Protein 1FJJ (pdb70)

Secondary structure (DSSP, 8-state):
--EE-SS--TTSPPPGGGB----------PPPEEE--PPTT--EEEEEEEETTSTTTT-EEEEEEEEEETT--EE-TTGGGTS---TT-EE-B-TTSSBS---B--STT-----EEEEEEESSS--S--TT-----HHHHHHHEEEEEEEE---

Nearest PDB structures (foldseek):
  1fjj-assembly1_A-2  TM=1.007E+00  e=8.727E-30  Escherichia coli
  1vi3-assembly1_A  TM=1.003E+00  e=2.793E-29  Escherichia coli
  1fux-assembly1_B  TM=9.721E-01  e=3.553E-19  Escherichia coli
  4beg-assembly1_A  TM=9.630E-01  e=1.858E-16  Mycobacterium tuberculosis H37Rv
  3n08-assembly1_B  TM=8.707E-01  e=8.639E-12  Chlamydia trachomatis D/UW-3/CX

Organism: Escherichia coli (strain K12) (NCBI:txid83333)

Sequence (154 aa):
AKLISNDLRDGDKLPHRHVFNGGYDGDNISPHLAWDDVPAGTKSFVVTCYDPDAPTGSGWWHWVVVNLPADTRVLPQGFGSGLVAPDGVLQTRTDFGKTGYDGAAPPKGETHRYIFTVHALDIERIDVDEGASGAVGFNVHFHSLASASITAFS

Solvent-accessible surface area: 7734 Å² total

Radius of gyration: 14.49 Å; Cα contacts (8 Å, |Δi|>4): 396; chains: 1; bounding box: 28×30×44 Å

InterPro domains:
  IPR005247 YbhB/YbcL/LppC-like [TIGR00481] (18-157)
  IPR005247 YbhB/YbcL/LppC-like [cd00865] (2-157)
  IPR008914 Phosphatidylethanolamine-binding protein [PF01161] (23-157)
  IPR036610 PEBP-like superfamily [G3DSA:3.90.280.10] (1-158)
  IPR036610 PEBP-like superfamily [SSF49777] (1-157)

B-factor: mean 22.65, std 9.47, range [12.77, 68.19]

Structure (mmCIF, N/CA/C/O backbone):
data_1FJJ
#
_entry.id   1FJJ
#
_cell.length_a   85.470
_cell.length_b   85.470
_cell.length_c   73.300
_cell.angle_alpha   90.00
_cell.angle_beta   90.00
_cell.angle_gamma   120.00
#
_symmetry.space_group_name_H-M   'P 32 2 1'
#
loop_
_entity.id
_entity.type
_entity.pdbx_description
1 polymer 'HYPOTHETICAL 17.1 KDA PROTEIN IN MODC-BIOA INTERGENIC REGION'
2 non-polymer '4-(2-HYDROXYETHYL)-1-PIPERAZINE ETHANESULFONIC ACID'
3 water water
#
loop_
_atom_site.group_PDB
_atom_site.id
_atom_site.type_symbol
_atom_site.label_atom_id
_atom_site.label_alt_id
_atom_site.label_comp_id
_atom_site.label_asym_id
_atom_site.label_entity_id
_atom_site.label_seq_id
_atom_site.pdbx_PDB_ins_code
_atom_site.Cartn_x
_atom_site.Cartn_y
_atom_site.Cartn_z
_atom_site.occupancy
_atom_site.B_iso_or_equiv
_atom_site.auth_seq_id
_atom_site.auth_comp_id
_atom_site.auth_asym_id
_atom_site.auth_atom_id
_atom_site.pdbx_PDB_model_num
ATOM 1 N N . ALA A 1 1 ? 25.028 18.117 32.733 1.00 29.57 0 ALA A N 1
ATOM 2 C CA . ALA A 1 1 ? 24.516 17.749 31.353 1.00 28.13 0 ALA A CA 1
ATOM 3 C C . ALA A 1 1 ? 25.599 18.261 30.387 1.00 26.58 0 ALA A C 1
ATOM 4 O O . ALA A 1 1 ? 25.547 19.414 29.978 1.00 25.56 0 ALA A O 1
ATOM 14 N N . LYS A 1 3 ? 27.973 19.503 27.598 1.00 21.19 2 LYS A N 1
ATOM 15 C CA . LYS A 1 3 ? 27.697 20.142 26.319 1.00 22.43 2 LYS A CA 1
ATOM 16 C C . LYS A 1 3 ? 28.961 20.267 25.471 1.00 20.30 2 LYS A C 1
ATOM 17 O O . LYS A 1 3 ? 30.033 20.466 26.033 1.00 20.54 2 LYS A O 1
ATOM 23 N N . LEU A 1 4 ? 28.750 20.131 24.170 1.00 19.64 3 LEU A N 1
ATOM 24 C CA . LEU A 1 4 ? 29.879 20.301 23.237 1.00 18.92 3 LEU A CA 1
ATOM 25 C C . LEU A 1 4 ? 29.520 21.444 22.300 1.00 19.89 3 LEU A C 1
ATOM 26 O O . LEU A 1 4 ? 28.434 21.432 21.688 1.00 20.82 3 LEU A O 1
ATOM 31 N N . ILE A 1 5 ? 30.408 22.420 22.200 1.00 18.53 4 ILE A N 1
ATOM 32 C CA . ILE A 1 5 ? 30.189 23.550 21.295 1.00 19.86 4 ILE A CA 1
ATOM 33 C C . ILE A 1 5 ? 31.412 23.672 20.386 1.00 18.12 4 ILE A C 1
ATOM 34 O O . ILE A 1 5 ? 32.419 23.008 20.606 1.00 18.59 4 ILE A O 1
ATOM 39 N N . SER A 1 6 ? 31.327 24.547 19.383 1.00 17.25 5 SER A N 1
ATOM 40 C CA . SER A 1 6 ? 32.457 24.736 18.495 1.00 17.06 5 SER A CA 1
ATOM 41 C C . SER A 1 6 ? 32.410 26.133 17.873 1.00 17.54 5 SER A C 1
ATOM 42 O O . SER A 1 6 ? 31.328 26.567 17.483 1.00 19.03 5 SER A O 1
ATOM 45 N N . ASN A 1 7 ? 33.589 26.725 17.717 1.00 16.04 6 ASN A N 1
ATOM 46 C CA . ASN A 1 7 ? 33.696 28.011 17.039 1.00 16.96 6 ASN A CA 1
ATOM 47 C C . ASN A 1 7 ? 33.574 27.792 15.529 1.00 17.77 6 ASN A C 1
ATOM 48 O O . ASN A 1 7 ? 33.478 28.769 14.774 1.00 18.72 6 ASN A O 1
ATOM 53 N N . ASP A 1 8 ? 33.791 26.558 15.087 1.00 17.18 7 ASP A N 1
ATOM 54 C CA . ASP A 1 8 ? 33.836 26.222 13.673 1.00 17.93 7 ASP A CA 1
ATOM 55 C C . ASP A 1 8 ? 32.593 25.520 13.150 1.00 19.60 7 ASP A C 1
ATOM 56 O O . ASP A 1 8 ? 32.256 25.724 11.980 1.00 21.55 7 ASP A O 1
ATOM 61 N N . LEU A 1 9 ? 32.032 24.605 13.928 1.00 19.76 8 LEU A N 1
ATOM 62 C CA . LEU A 1 9 ? 30.919 23.788 13.477 1.00 20.12 8 LEU A CA 1
ATOM 63 C C . LEU A 1 9 ? 29.603 24.226 14.116 1.00 21.49 8 LEU A C 1
ATOM 64 O O . LEU A 1 9 ? 29.599 24.761 15.209 1.00 19.78 8 LEU A O 1
ATOM 69 N N . ARG A 1 10 ? 28.518 23.882 13.437 1.00 22.96 9 ARG A N 1
ATOM 70 C CA . ARG A 1 10 ? 27.193 24.139 13.994 1.00 25.53 9 ARG A CA 1
ATOM 71 C C . ARG A 1 10 ? 26.400 22.845 13.797 1.00 23.65 9 ARG A C 1
ATOM 72 O O . ARG A 1 10 ? 26.446 22.305 12.694 1.00 22.82 9 ARG A O 1
ATOM 80 N N . ASP A 1 11 ? 25.874 22.301 14.876 1.00 23.27 10 ASP A N 1
ATOM 81 C CA . ASP A 1 11 ? 25.204 21.007 14.785 1.00 23.52 10 ASP A CA 1
ATOM 82 C C . ASP A 1 11 ? 24.122 21.006 13.720 1.00 23.70 10 ASP A C 1
ATOM 83 O O . ASP A 1 11 ? 23.251 21.890 13.700 1.00 22.93 10 ASP A O 1
ATOM 88 N N . GLY A 1 12 ? 24.194 20.048 12.798 1.00 22.57 11 GLY A N 1
ATOM 89 C CA . GLY A 1 12 ? 23.216 19.924 11.728 1.00 23.19 11 GLY A CA 1
ATOM 90 C C . GLY A 1 12 ? 23.549 20.709 10.473 1.00 22.88 11 GLY A C 1
ATOM 91 O O . GLY A 1 12 ? 22.900 20.512 9.441 1.00 23.78 11 GLY A O 1
ATOM 92 N N . ASP A 1 13 ? 24.504 21.625 10.508 1.00 23.24 12 ASP A N 1
ATOM 93 C CA . ASP A 1 13 ? 24.900 22.377 9.331 1.00 23.53 12 ASP A CA 1
ATOM 94 C C . ASP A 1 13 ? 25.976 21.652 8.525 1.00 22.14 12 ASP A C 1
ATOM 95 O O . ASP A 1 13 ? 26.535 20.634 8.935 1.00 20.71 12 ASP A O 1
ATOM 100 N N . LYS A 1 14 ? 26.270 22.232 7.359 1.00 21.02 13 LYS A N 1
ATOM 101 C CA . LYS A 1 14 ? 27.303 21.643 6.508 1.00 20.85 13 LYS A CA 1
ATOM 102 C C . LYS A 1 14 ? 28.667 21.805 7.181 1.00 20.71 13 LYS A C 1
ATOM 103 O O . LYS A 1 14 ? 28.941 22.786 7.873 1.00 20.49 13 LYS A O 1
ATOM 109 N N . LEU A 1 15 ? 29.514 20.803 6.944 1.00 19.93 14 LEU A N 1
ATOM 110 C CA . LEU A 1 15 ? 30.901 20.879 7.441 1.00 18.64 14 LEU A CA 1
ATOM 111 C C . LEU A 1 15 ? 31.621 21.937 6.604 1.00 17.35 14 LEU A C 1
ATOM 112 O O . LEU A 1 15 ? 31.705 21.829 5.374 1.00 18.12 14 LEU A O 1
ATOM 117 N N . PRO A 1 16 ? 32.182 22.968 7.222 1.00 17.27 15 PRO A N 1
ATOM 118 C CA . PRO A 1 16 ? 32.944 23.967 6.490 1.00 17.18 15 PRO A CA 1
ATOM 119 C C . PRO A 1 16 ? 34.118 23.337 5.757 1.00 17.89 15 PRO A C 1
ATOM 120 O O . PRO A 1 16 ? 34.762 22.389 6.202 1.00 16.34 15 PRO A O 1
ATOM 124 N N . HIS A 1 17 ? 34.466 23.966 4.633 1.00 17.58 16 HIS A N 1
ATOM 125 C CA . HIS A 1 17 ? 35.557 23.539 3.762 1.00 17.43 16 HIS A CA 1
ATOM 126 C C . HIS A 1 17 ? 36.890 23.474 4.470 1.00 16.31 16 HIS A C 1
ATOM 127 O O . HIS A 1 17 ? 37.762 22.658 4.149 1.00 15.26 16 HIS A O 1
ATOM 134 N N . ARG A 1 18 ? 37.076 24.280 5.515 1.00 16.01 17 ARG A N 1
ATOM 135 C CA . ARG A 1 18 ? 38.310 24.253 6.303 1.00 16.75 17 ARG A CA 1
ATOM 136 C C . ARG A 1 18 ? 38.584 22.860 6.871 1.00 15.76 17 ARG A C 1
ATOM 137 O O . ARG A 1 18 ? 39.735 22.526 7.131 1.00 15.74 17 ARG A O 1
ATOM 145 N N . HIS A 1 19 ? 37.541 22.069 7.117 1.00 15.33 18 HIS A N 1
ATOM 146 C CA . HIS A 1 19 ? 37.674 20.756 7.758 1.00 14.73 18 HIS A CA 1
ATOM 147 C C . HIS A 1 19 ? 37.490 19.593 6.801 1.00 14.65 18 HIS A C 1
ATOM 148 O O . HIS A 1 19 ? 37.522 18.421 7.201 1.00 15.30 18 HIS A O 1
ATOM 155 N N . VAL A 1 20 ? 37.260 19.881 5.513 1.00 13.70 19 VAL A N 1
ATOM 156 C CA . VAL A 1 20 ? 37.158 18.843 4.486 1.00 14.19 19 VAL A CA 1
ATOM 157 C C . VAL A 1 20 ? 38.540 18.329 4.103 1.00 13.91 19 VAL A C 1
ATOM 158 O O . VAL A 1 20 ? 39.546 19.045 4.248 1.00 15.00 19 VAL A O 1
ATOM 162 N N . PHE A 1 21 ? 38.639 17.078 3.661 1.00 13.99 20 PHE A N 1
ATOM 163 C CA . PHE A 1 21 ? 39.917 16.485 3.266 1.00 14.32 20 PHE A CA 1
ATOM 164 C C . PHE A 1 21 ? 40.552 17.261 2.111 1.00 14.66 20 PHE A C 1
ATOM 165 O O . PHE A 1 21 ? 39.840 17.897 1.331 1.00 14.58 20 PHE A O 1
ATOM 173 N N . ASN A 1 22 ? 41.883 17.215 2.056 1.00 14.99 21 ASN A N 1
ATOM 174 C CA . ASN A 1 22 ? 42.626 17.958 1.036 1.00 14.95 21 ASN A CA 1
ATOM 175 C C . ASN A 1 22 ? 42.949 17.113 -0.188 1.00 16.01 21 ASN A C 1
ATOM 176 O O . ASN A 1 22 ? 43.613 17.662 -1.073 1.00 16.71 21 ASN A O 1
ATOM 181 N N . GLY A 1 23 ? 42.533 15.852 -0.269 1.00 16.90 22 GLY A N 1
ATOM 182 C CA . GLY A 1 23 ? 42.840 15.050 -1.465 1.00 16.73 22 GLY A CA 1
ATOM 183 C C . GLY A 1 23 ? 41.634 14.179 -1.821 1.00 17.27 22 GLY A C 1
ATOM 184 O O . GLY A 1 23 ? 40.496 14.486 -1.496 1.00 16.52 22 GLY A O 1
ATOM 196 N N . GLY A 1 25 ? 40.129 13.812 -4.492 1.00 18.15 24 GLY A N 1
ATOM 197 C CA . GLY A 1 25 ? 39.216 14.576 -5.309 1.00 18.65 24 GLY A CA 1
ATOM 198 C C . GLY A 1 25 ? 38.682 15.853 -4.693 1.00 18.50 24 GLY A C 1
ATOM 199 O O . GLY A 1 25 ? 37.964 16.616 -5.351 1.00 19.14 24 GLY A O 1
ATOM 200 N N . TYR A 1 26 ? 39.001 16.081 -3.411 1.00 16.29 25 TYR A N 1
ATOM 201 C CA . TYR A 1 26 ? 38.573 17.265 -2.697 1.00 16.14 25 TYR A CA 1
ATOM 202 C C . TYR A 1 26 ? 39.772 18.204 -2.457 1.00 16.10 25 TYR A C 1
ATOM 203 O O . TYR A 1 26 ? 40.911 17.798 -2.708 1.00 17.35 25 TYR A O 1
ATOM 212 N N . ASP A 1 27 ? 39.469 19.435 -2.065 1.00 15.34 26 ASP A N 1
ATOM 213 C CA . ASP A 1 27 ? 40.555 20.395 -1.835 1.00 16.24 26 ASP A CA 1
ATOM 214 C C . ASP A 1 27 ? 40.323 21.229 -0.589 1.00 16.14 26 ASP A C 1
ATOM 215 O O . ASP A 1 27 ? 40.646 22.424 -0.544 1.00 15.63 26 ASP A O 1
ATOM 220 N N . GLY A 1 28 ? 39.701 20.625 0.424 1.00 14.34 27 GLY A N 1
ATOM 221 C CA . GLY A 1 28 ? 39.519 21.239 1.730 1.00 14.74 27 GLY A CA 1
ATOM 222 C C . GLY A 1 28 ? 40.874 21.465 2.400 1.00 15.19 27 GLY A C 1
ATOM 223 O O . GLY A 1 28 ? 41.918 20.926 2.023 1.00 15.05 27 GLY A O 1
ATOM 224 N N . ASP A 1 29 ? 40.866 22.247 3.495 1.00 14.60 28 ASP A N 1
ATOM 225 C CA . ASP A 1 29 ? 42.097 22.552 4.201 1.00 15.52 28 ASP A CA 1
ATOM 226 C C . ASP A 1 29 ? 42.559 21.412 5.121 1.00 14.88 28 ASP A C 1
ATOM 227 O O . ASP A 1 29 ? 43.710 21.426 5.560 1.00 14.78 28 ASP A O 1
ATOM 232 N N . ASN A 1 30 ? 41.691 20.453 5.413 1.00 13.05 29 ASN A N 1
ATOM 233 C CA . ASN A 1 30 ? 42.056 19.278 6.215 1.00 14.25 29 ASN A CA 1
ATOM 234 C C . ASN A 1 30 ? 42.506 19.635 7.623 1.00 14.23 29 ASN A C 1
ATOM 235 O O . ASN A 1 30 ? 43.363 18.938 8.174 1.00 15.24 29 ASN A O 1
ATOM 240 N N . ILE A 1 31 ? 41.865 20.638 8.206 1.00 14.64 30 ILE A N 1
ATOM 241 C CA . ILE A 1 31 ? 4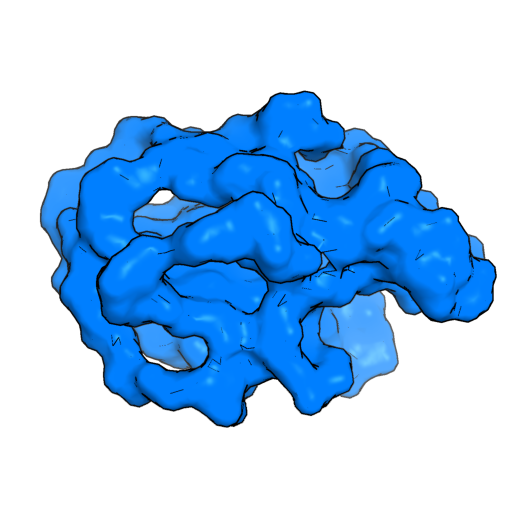2.228 21.075 9.567 1.00 14.67 30 ILE A CA 1
ATOM 242 C C . ILE A 1 31 ? 41.173 20.647 10.570 1.00 13.65 30 ILE A C 1
ATOM 243 O O . ILE A 1 31 ? 39.963 20.818 10.343 1.00 14.37 30 ILE A O 1
ATOM 248 N N . SER A 1 32 ? 41.594 20.042 11.703 1.00 14.48 31 SER A N 1
ATOM 249 C CA . SER A 1 32 ? 40.578 19.620 12.684 1.00 13.28 31 SER A CA 1
ATOM 250 C C . SER A 1 32 ? 39.850 20.833 13.237 1.00 14.12 31 SER A C 1
ATOM 251 O O . SER A 1 32 ? 40.477 21.875 13.501 1.00 14.45 31 SER A O 1
ATOM 254 N N . PRO A 1 33 ? 38.553 20.731 13.484 1.00 14.23 32 PRO A N 1
ATOM 255 C CA . PRO A 1 33 ? 37.801 21.869 14.008 1.00 14.34 32 PRO A CA 1
ATOM 256 C C . PRO A 1 33 ? 38.027 22.086 15.503 1.00 14.89 32 PRO A C 1
ATOM 257 O O . PRO A 1 33 ? 38.248 21.148 16.286 1.00 15.09 32 PRO A O 1
ATOM 261 N N . HIS A 1 34 ? 37.909 23.347 15.895 1.00 14.93 33 HIS A N 1
ATOM 262 C CA . HIS A 1 34 ? 37.841 23.680 17.331 1.00 14.68 33 HIS A CA 1
ATOM 263 C C . HIS A 1 34 ? 36.666 22.945 17.960 1.00 15.08 33 HIS A C 1
ATOM 264 O O . HIS A 1 34 ? 35.582 22.782 17.395 1.00 14.54 33 HIS A O 1
ATOM 271 N N . LEU A 1 35 ? 36.864 22.458 19.186 1.00 14.50 34 LEU A N 1
ATOM 272 C CA . LEU A 1 35 ? 35.834 21.787 19.980 1.00 14.18 34 LEU A CA 1
ATOM 273 C C . LEU A 1 35 ? 35.967 22.240 21.437 1.00 14.50 34 LEU A C 1
ATOM 274 O O . LEU A 1 35 ? 37.105 22.388 21.908 1.00 16.54 34 LEU A O 1
ATOM 279 N N . ALA A 1 36 ? 34.849 22.480 22.127 1.00 14.84 35 ALA A N 1
ATOM 280 C CA . ALA A 1 36 ? 34.953 22.936 23.519 1.00 15.74 35 ALA A CA 1
ATOM 281 C C . ALA A 1 36 ? 33.794 22.341 24.320 1.00 16.30 35 ALA A C 1
ATOM 282 O O . ALA A 1 36 ? 32.695 22.173 23.787 1.00 16.75 35 ALA A O 1
ATOM 284 N N . TRP A 1 37 ? 34.066 21.962 25.571 1.00 15.82 36 TRP A N 1
ATOM 285 C CA . TRP A 1 37 ? 32.971 21.343 26.335 1.00 16.31 36 TRP A CA 1
ATOM 286 C C . TRP A 1 37 ? 32.887 21.880 27.757 1.00 16.71 36 TRP A C 1
ATOM 287 O O . TRP A 1 37 ? 33.777 22.577 28.248 1.00 17.83 36 TRP A O 1
ATOM 298 N N . ASP A 1 38 ? 31.753 21.559 28.376 1.00 17.67 37 ASP A N 1
ATOM 299 C CA . ASP A 1 38 ? 31.448 22.128 29.697 1.00 19.11 37 ASP A CA 1
ATOM 300 C C . ASP A 1 38 ? 30.506 21.224 30.482 1.00 19.70 37 ASP A C 1
ATOM 301 O O . ASP A 1 38 ? 29.837 20.389 29.876 1.00 19.67 37 ASP A O 1
ATOM 306 N N . ASP A 1 39 ? 30.482 21.424 31.790 1.00 20.35 38 ASP A N 1
ATOM 307 C CA . ASP A 1 39 ? 29.559 20.716 32.669 1.00 21.64 38 ASP A CA 1
ATOM 308 C C . ASP A 1 39 ? 29.792 19.212 32.619 1.00 21.37 38 ASP A C 1
ATOM 309 O O . ASP A 1 39 ? 28.895 18.441 32.284 1.00 21.39 38 ASP A O 1
ATOM 314 N N . VAL A 1 40 ? 31.009 18.824 32.971 1.00 22.11 39 VAL A N 1
ATOM 315 C CA . VAL A 1 40 ? 31.383 17.408 32.902 1.00 22.73 39 VAL A CA 1
ATOM 316 C C . VAL A 1 40 ? 30.944 16.682 34.162 1.00 23.06 39 VAL A C 1
ATOM 317 O O . VAL A 1 40 ? 30.811 17.288 35.221 1.00 22.39 39 VAL A O 1
ATOM 321 N N . PRO A 1 41 ? 30.738 15.378 34.057 1.00 23.09 40 PRO A N 1
ATOM 322 C CA . PRO A 1 41 ? 30.301 14.592 35.194 1.00 24.10 40 PRO A CA 1
ATOM 323 C C . PRO A 1 41 ? 31.333 14.514 36.293 1.00 24.77 40 PRO A C 1
ATOM 324 O O . PRO A 1 41 ? 32.549 14.536 36.109 1.00 23.77 40 PRO A O 1
ATOM 328 N N . ALA A 1 42 ? 30.792 14.426 37.529 1.00 25.36 41 ALA A N 1
ATOM 329 C CA . ALA A 1 42 ? 31.684 14.246 38.669 1.00 27.26 41 ALA A CA 1
ATOM 330 C C . ALA A 1 42 ? 32.282 12.847 38.458 1.00 26.37 41 ALA A C 1
ATOM 331 O O . ALA A 1 42 ? 31.606 11.949 37.940 1.00 28.43 41 ALA A O 1
ATOM 333 N N . GLY A 1 43 ? 33.549 12.700 38.785 1.00 26.01 42 GLY A N 1
ATOM 334 C CA . GLY A 1 43 ? 34.192 11.395 38.615 1.00 24.58 42 GLY A CA 1
ATOM 335 C C . GLY A 1 43 ? 34.955 11.333 37.290 1.00 22.42 42 GLY A C 1
ATOM 336 O O . GLY A 1 43 ? 35.662 10.351 37.086 1.00 21.25 42 GLY A O 1
ATOM 337 N N . THR A 1 44 ? 34.817 12.377 36.469 1.00 21.62 43 THR A N 1
ATOM 338 C CA . THR A 1 44 ? 35.569 12.368 35.206 1.00 20.54 43 THR A CA 1
ATOM 339 C C . THR A 1 44 ? 37.053 12.348 35.473 1.00 20.42 43 THR A C 1
ATOM 340 O O . THR A 1 44 ? 37.601 13.179 36.207 1.00 22.54 43 THR A O 1
ATOM 344 N N . LYS A 1 45 ? 37.783 11.423 34.840 1.00 20.10 44 LYS A N 1
ATOM 345 C CA . LYS A 1 45 ? 39.220 11.305 34.989 1.00 20.93 44 LYS A CA 1
ATOM 346 C C . LYS A 1 45 ? 39.992 11.489 33.686 1.00 19.05 44 LYS A C 1
ATOM 347 O O . LYS A 1 45 ? 41.201 11.719 33.725 1.00 18.54 44 LYS A O 1
ATOM 353 N N . SER A 1 46 ? 39.295 11.428 32.549 1.00 18.27 45 SER A N 1
ATOM 354 C CA . SER A 1 46 ? 39.969 11.698 31.261 1.00 17.36 45 SER A CA 1
ATOM 355 C C . SER A 1 46 ? 38.880 11.843 30.190 1.00 16.80 45 SER A C 1
ATOM 356 O O . SER A 1 46 ? 37.712 11.588 30.480 1.00 17.84 45 SER A O 1
ATOM 359 N N . PHE A 1 47 ? 39.280 12.289 28.987 1.00 16.20 46 PHE A N 1
ATOM 360 C CA . PHE A 1 47 ? 38.326 12.397 27.898 1.00 15.74 46 PHE A CA 1
ATOM 361 C C . PHE A 1 47 ? 38.889 11.711 26.638 1.00 14.40 46 PHE A C 1
ATOM 362 O O . PHE A 1 47 ? 40.101 11.641 26.476 1.00 15.76 46 PHE A O 1
ATOM 370 N N . VAL A 1 48 ? 37.957 11.271 25.810 1.00 14.57 47 VAL A N 1
ATOM 371 C CA . VAL A 1 48 ? 38.238 10.741 24.467 1.00 14.54 47 VAL A CA 1
ATOM 372 C C . VAL A 1 48 ? 37.429 11.595 23.487 1.00 14.55 47 VAL A C 1
ATOM 373 O O . VAL A 1 48 ? 36.270 11.895 23.750 1.00 15.70 47 VAL A O 1
ATOM 377 N N . VAL A 1 49 ? 38.038 12.009 22.392 1.00 13.91 48 VAL A N 1
ATOM 378 C CA . VAL A 1 49 ? 37.354 12.782 21.358 1.00 13.84 48 VAL A CA 1
ATOM 379 C C . VAL A 1 49 ? 37.480 12.013 20.048 1.00 14.83 48 VAL A C 1
ATOM 380 O O . VAL A 1 49 ? 38.570 11.540 19.701 1.00 15.03 48 VAL A O 1
ATOM 384 N N . THR A 1 50 ? 36.376 11.926 19.301 1.00 13.90 49 THR A N 1
ATOM 385 C CA . THR A 1 50 ? 36.442 11.237 18.009 1.00 14.13 49 THR A CA 1
ATOM 386 C C . THR A 1 50 ? 35.612 11.951 16.935 1.00 14.21 49 THR A C 1
ATOM 387 O O . THR A 1 50 ? 34.720 12.744 17.229 1.00 15.20 49 THR A O 1
ATOM 391 N N . CYS A 1 51 ? 35.924 11.591 15.691 1.00 13.46 50 CYS A N 1
ATOM 392 C CA . CYS A 1 51 ? 35.170 12.036 14.521 1.00 13.69 50 CYS A CA 1
ATOM 393 C C . CYS A 1 51 ? 34.825 10.730 13.781 1.00 14.74 50 CYS A C 1
ATOM 394 O O . CYS A 1 51 ? 35.759 10.005 13.420 1.00 15.06 50 CYS A O 1
ATOM 397 N N . TYR A 1 52 ? 33.542 10.440 13.608 1.00 15.01 51 TYR A N 1
ATOM 398 C CA . TYR A 1 52 ? 33.114 9.205 12.947 1.00 14.48 51 TYR A CA 1
ATOM 399 C C . TYR A 1 52 ? 32.032 9.482 11.911 1.00 15.26 51 TYR A C 1
ATOM 400 O O . TYR A 1 52 ? 31.123 10.286 12.137 1.00 15.65 51 TYR A O 1
ATOM 409 N N . ASP A 1 53 ? 32.103 8.797 10.790 1.00 15.07 52 ASP A N 1
ATOM 410 C CA . ASP A 1 53 ? 31.107 8.876 9.720 1.00 15.96 52 ASP A CA 1
ATOM 411 C C . ASP A 1 53 ? 30.378 7.536 9.714 1.00 15.55 52 ASP A C 1
ATOM 412 O O . ASP A 1 53 ? 30.898 6.556 9.169 1.00 15.39 52 ASP A O 1
ATOM 417 N N . PRO A 1 54 ? 29.174 7.475 10.259 1.00 17.47 53 PRO A N 1
ATOM 418 C CA . PRO A 1 54 ? 28.398 6.237 10.281 1.00 17.75 53 PRO A CA 1
ATOM 419 C C . PRO A 1 54 ? 27.869 5.854 8.918 1.00 18.92 53 PRO A C 1
ATOM 420 O O . PRO A 1 54 ? 27.390 4.722 8.724 1.00 20.53 53 PRO A O 1
ATOM 424 N N . ASP A 1 55 ? 27.901 6.762 7.951 1.00 17.71 54 ASP A N 1
ATOM 425 C CA . ASP A 1 55 ? 27.343 6.534 6.628 1.00 18.25 54 ASP A CA 1
ATOM 426 C C . ASP A 1 55 ? 28.332 6.055 5.585 1.00 18.98 54 ASP A C 1
ATOM 427 O O . ASP A 1 55 ? 27.931 5.776 4.440 1.00 19.85 54 ASP A O 1
ATOM 432 N N . ALA A 1 56 ? 29.618 5.962 5.878 1.00 17.93 55 ALA A N 1
ATOM 433 C CA . ALA A 1 56 ? 30.606 5.483 4.907 1.00 17.99 55 ALA A CA 1
ATOM 434 C C . ALA A 1 56 ? 30.266 4.032 4.587 1.00 18.52 55 ALA A C 1
ATOM 435 O O . ALA A 1 56 ? 30.104 3.213 5.483 1.00 18.61 55 ALA A O 1
ATOM 437 N N . PRO A 1 57 ? 30.199 3.684 3.304 1.00 20.73 56 PRO A N 1
ATOM 438 C CA . PRO A 1 57 ? 29.758 2.361 2.869 1.00 22.10 56 PRO A CA 1
ATOM 439 C C . PRO A 1 57 ? 30.903 1.367 2.918 1.00 21.66 56 PRO A C 1
ATOM 440 O O . PRO A 1 57 ? 31.459 0.955 1.905 1.00 24.67 56 PRO A O 1
ATOM 444 N N . THR A 1 58 ? 31.314 1.001 4.130 1.00 19.24 57 THR A N 1
ATOM 445 C CA . THR A 1 58 ? 32.425 0.098 4.339 1.00 17.84 57 THR A CA 1
ATOM 446 C C . THR A 1 58 ? 32.029 -1.139 5.135 1.00 18.25 57 THR A C 1
ATOM 447 O O . THR A 1 58 ? 32.849 -2.041 5.222 1.00 19.60 57 THR A O 1
ATOM 451 N N . GLY A 1 59 ? 30.860 -1.099 5.752 1.00 19.08 58 GLY A N 1
ATOM 452 C CA . GLY A 1 59 ? 30.456 -2.202 6.622 1.00 20.33 58 GLY A CA 1
ATOM 453 C C . GLY A 1 59 ? 30.678 -1.808 8.084 1.00 20.27 58 GLY A C 1
ATOM 454 O O . GLY A 1 59 ? 30.126 -2.462 8.986 1.00 20.06 58 GLY A O 1
ATOM 455 N N . SER A 1 60 ? 31.493 -0.784 8.347 1.00 18.87 59 SER A N 1
ATOM 456 C CA . SER A 1 60 ? 31.732 -0.369 9.730 1.00 17.91 59 SER A CA 1
ATOM 457 C C . SER A 1 60 ? 31.854 1.150 9.846 1.00 17.72 59 SER A C 1
ATOM 458 O O . SER A 1 60 ? 32.447 1.636 10.813 1.00 18.01 59 SER A O 1
ATOM 461 N N . GLY A 1 61 ? 31.332 1.913 8.892 1.00 16.96 60 GLY A N 1
ATOM 462 C CA . GLY A 1 61 ? 31.510 3.375 8.951 1.00 16.44 60 GLY A CA 1
ATOM 463 C C . GLY A 1 61 ? 32.995 3.738 8.758 1.00 14.97 60 GLY A C 1
ATOM 464 O O . GLY A 1 61 ? 33.781 3.005 8.143 1.00 15.10 60 GLY A O 1
ATOM 465 N N . TRP A 1 62 ? 33.389 4.912 9.278 1.00 1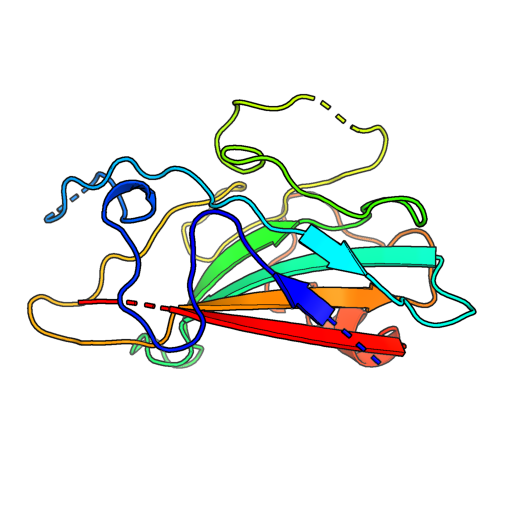5.26 61 TRP A N 1
ATOM 466 C CA . TRP A 1 62 ? 34.767 5.349 9.135 1.00 14.25 61 TRP A CA 1
ATOM 467 C C . TRP A 1 62 ? 35.193 6.255 10.293 1.00 14.73 61 TRP A C 1
ATOM 468 O O . TRP A 1 62 ? 34.544 7.292 10.530 1.00 14.18 61 TRP A O 1
ATOM 479 N N . TRP A 1 63 ? 36.287 5.871 10.952 1.00 14.58 62 TRP A N 1
ATOM 480 C CA . TRP A 1 63 ? 36.850 6.707 12.012 1.00 14.06 62 TRP A CA 1
ATOM 481 C C . TRP A 1 63 ? 37.833 7.706 11.388 1.00 14.45 62 TRP A C 1
ATOM 482 O O . TRP A 1 63 ? 38.825 7.301 10.769 1.00 15.17 62 TRP A O 1
ATOM 493 N N . HIS A 1 64 ? 37.557 9.003 11.439 1.00 13.57 63 HIS A N 1
ATOM 494 C CA . HIS A 1 64 ? 38.384 10.047 10.877 1.00 13.53 63 HIS A CA 1
ATOM 495 C C . HIS A 1 64 ? 39.467 10.549 11.832 1.00 14.19 63 HIS A C 1
ATOM 496 O O . HIS A 1 64 ? 40.419 11.216 11.421 1.00 14.23 63 HIS A O 1
ATOM 503 N N . TRP A 1 65 ? 39.206 10.412 13.136 1.00 12.77 64 TRP A N 1
ATOM 504 C CA . TRP A 1 65 ? 40.089 11.058 14.125 1.00 13.32 64 TRP A CA 1
ATOM 505 C C . TRP A 1 65 ? 39.788 10.470 15.492 1.00 12.81 64 TRP A C 1
ATOM 506 O O . TRP A 1 65 ? 38.612 10.341 15.839 1.00 13.69 64 TRP A O 1
ATOM 517 N N . VAL A 1 66 ? 40.843 10.128 16.249 1.00 12.99 65 VAL A N 1
ATOM 518 C CA . VAL A 1 66 ? 40.626 9.580 17.595 1.00 14.56 65 VAL A CA 1
ATOM 519 C C . VAL A 1 66 ? 41.703 10.158 18.524 1.00 14.32 65 VAL A C 1
ATOM 520 O O . VAL A 1 66 ? 42.906 10.073 18.251 1.00 14.28 65 VAL A O 1
ATOM 524 N N . VAL A 1 67 ? 41.269 10.793 19.607 1.00 13.90 66 VAL A N 1
ATOM 525 C CA . VAL A 1 67 ? 42.193 11.404 20.585 1.00 14.17 66 VAL A CA 1
ATOM 526 C C . VAL A 1 67 ? 41.867 10.815 21.954 1.00 13.84 66 VAL A C 1
ATOM 527 O O . VAL A 1 67 ? 40.704 10.784 22.349 1.00 14.81 66 VAL A O 1
ATOM 531 N N . VAL A 1 68 ? 42.856 10.252 22.655 1.00 14.32 67 VAL A N 1
ATOM 532 C CA . VAL A 1 68 ? 42.586 9.600 23.930 1.00 15.03 67 VAL A CA 1
ATOM 533 C C . VAL A 1 68 ? 43.477 10.149 25.044 1.00 15.72 67 VAL A C 1
ATOM 534 O O . VAL A 1 68 ? 44.530 10.720 24.812 1.00 15.86 67 VAL A O 1
ATOM 538 N N . ASN A 1 69 ? 43.025 9.865 26.275 1.00 15.96 68 ASN A N 1
ATOM 539 C CA . ASN A 1 69 ? 43.806 10.224 27.462 1.00 16.94 68 ASN A CA 1
ATOM 540 C C . ASN A 1 69 ? 44.005 11.710 27.638 1.00 18.01 68 ASN A C 1
ATOM 541 O O . ASN A 1 69 ? 45.007 12.193 28.178 1.00 18.81 68 ASN A O 1
ATOM 546 N N . LEU A 1 70 ? 43.009 12.504 27.197 1.00 17.22 69 LEU A N 1
ATOM 547 C CA . LEU A 1 70 ? 43.028 13.940 27.488 1.00 16.24 69 LEU A CA 1
ATOM 548 C C . LEU A 1 70 ? 42.803 14.052 28.999 1.00 15.94 69 LEU A C 1
ATOM 549 O O . LEU A 1 70 ? 41.910 13.401 29.535 1.00 16.16 69 LEU A O 1
ATOM 554 N N . PRO A 1 71 ? 43.605 14.849 29.676 1.00 16.90 70 PRO A N 1
ATOM 555 C CA . PRO A 1 71 ? 43.472 14.930 31.142 1.00 17.71 70 PRO A CA 1
ATOM 556 C C . PRO A 1 71 ? 42.131 15.469 31.566 1.00 18.26 70 PRO A C 1
ATOM 557 O O . PRO A 1 71 ? 41.403 16.176 30.859 1.00 17.78 70 PRO A O 1
ATOM 561 N N . ALA A 1 72 ? 41.768 15.196 32.829 1.00 17.62 71 ALA A N 1
ATOM 562 C CA . ALA A 1 72 ? 40.516 15.590 33.424 1.00 18.16 71 ALA A CA 1
ATOM 563 C C . ALA A 1 72 ? 40.186 17.078 33.390 1.00 17.08 71 ALA A C 1
ATOM 564 O O . ALA A 1 72 ? 38.995 17.395 33.411 1.00 18.33 71 ALA A O 1
ATOM 566 N N . ASP A 1 73 ? 41.182 17.932 33.337 1.00 17.71 72 ASP A N 1
ATOM 567 C CA . ASP A 1 73 ? 40.949 19.368 33.277 1.00 19.17 72 ASP A CA 1
ATOM 568 C C . ASP A 1 73 ? 40.775 19.864 31.842 1.00 18.61 72 ASP A C 1
ATOM 569 O O . ASP A 1 73 ? 40.827 21.081 31.666 1.00 19.31 72 ASP A O 1
ATOM 574 N N . THR A 1 74 ? 40.734 18.964 30.848 1.00 15.98 73 THR A N 1
ATOM 575 C CA . THR A 1 74 ? 40.626 19.476 29.467 1.00 16.22 73 THR A CA 1
ATOM 576 C C . THR A 1 74 ? 39.234 19.988 29.177 1.00 15.75 73 THR A C 1
ATOM 577 O O . THR A 1 74 ? 38.282 19.279 29.502 1.00 15.97 73 THR A O 1
ATOM 581 N N . ARG A 1 75 ? 39.092 21.157 28.535 1.00 15.94 74 ARG A N 1
ATOM 582 C CA . ARG A 1 75 ? 37.765 21.662 28.199 1.00 16.11 74 ARG A CA 1
ATOM 583 C C . ARG A 1 75 ? 37.761 22.176 26.752 1.00 15.08 74 ARG A C 1
ATOM 584 O O . ARG A 1 75 ? 36.781 22.757 26.287 1.00 15.72 74 ARG A O 1
ATOM 592 N N . VAL A 1 76 ? 38.892 21.970 26.060 1.00 15.40 75 VAL A N 1
ATOM 593 C CA . VAL A 1 76 ? 38.964 22.466 24.684 1.00 15.24 75 VAL A CA 1
ATOM 594 C C . VAL A 1 76 ? 40.040 21.772 23.864 1.00 15.42 75 VAL A C 1
ATOM 595 O O . VAL A 1 76 ? 41.051 21.305 24.397 1.00 15.62 75 VAL A O 1
ATOM 599 N N . LEU A 1 77 ? 39.807 21.725 22.557 1.00 15.50 76 LEU A N 1
ATOM 600 C CA . LEU A 1 77 ? 40.778 21.245 21.592 1.00 14.54 76 LEU A CA 1
ATOM 601 C C . LEU A 1 77 ? 40.828 22.413 20.580 1.00 14.96 76 LEU A C 1
ATOM 602 O O . LEU A 1 77 ? 39.837 22.600 19.875 1.00 16.70 76 LEU A O 1
ATOM 607 N N . PRO A 1 78 ? 41.880 23.195 20.546 1.00 14.79 77 PRO A N 1
ATOM 608 C CA . PRO A 1 78 ? 41.962 24.293 19.579 1.00 15.46 77 PRO A CA 1
ATOM 609 C C . PRO A 1 78 ? 41.899 23.766 18.151 1.00 15.01 77 PRO A C 1
ATOM 610 O O . PRO A 1 78 ? 42.260 22.609 17.897 1.00 15.01 77 PRO A O 1
ATOM 614 N N . GLN A 1 79 ? 41.474 24.623 17.230 1.00 15.40 78 GLN A N 1
ATOM 615 C CA . GLN A 1 79 ? 41.501 24.228 15.806 1.00 14.78 78 GLN A CA 1
ATOM 616 C C . GLN A 1 79 ? 42.891 23.744 15.447 1.00 14.48 78 GLN A C 1
ATOM 617 O O . GLN A 1 79 ? 43.924 24.317 15.841 1.00 15.39 78 GLN A O 1
ATOM 623 N N . GLY A 1 80 ? 42.961 22.639 14.696 1.00 13.92 79 GLY A N 1
ATOM 624 C CA . GLY A 1 80 ? 44.246 22.116 14.259 1.00 14.79 79 GLY A CA 1
ATOM 625 C C . GLY A 1 80 ? 44.934 21.224 15.280 1.00 14.20 79 GLY A C 1
ATOM 626 O O . GLY A 1 80 ? 46.044 20.744 15.011 1.00 15.42 79 GLY A O 1
ATOM 627 N N . PHE A 1 81 ? 44.285 20.928 16.404 1.00 14.40 80 PHE A N 1
ATOM 628 C CA . PHE A 1 81 ? 44.880 20.015 17.394 1.00 16.08 80 PHE A CA 1
ATOM 629 C C . PHE A 1 81 ? 45.211 18.680 16.732 1.00 16.14 80 PHE A C 1
ATOM 630 O O . PHE A 1 81 ? 46.240 18.068 17.020 1.00 16.96 80 PHE A O 1
ATOM 638 N N . GLY A 1 82 ? 44.359 18.202 15.806 1.00 15.58 81 GLY A N 1
ATOM 639 C CA . GLY A 1 82 ? 44.627 16.931 15.128 1.00 15.28 81 GLY A CA 1
ATOM 640 C C . GLY A 1 82 ? 45.406 17.082 13.830 1.00 15.49 81 GLY A C 1
ATOM 641 O O . GLY A 1 82 ? 45.492 16.140 13.032 1.00 16.29 81 GLY A O 1
ATOM 642 N N . SER A 1 83 ? 45.998 18.262 13.602 1.00 15.35 82 SER A N 1
ATOM 643 C CA . SER A 1 83 ? 46.608 18.595 12.332 1.00 16.50 82 SER A CA 1
ATOM 644 C C . SER A 1 83 ? 48.035 19.108 12.455 1.00 18.89 82 SER A C 1
ATOM 645 O O . SER A 1 83 ? 48.589 19.723 11.541 1.00 20.29 82 SER A O 1
ATOM 648 N N . GLY A 1 84 ? 48.615 18.920 13.639 1.00 19.70 83 GLY A N 1
ATOM 649 C CA . GLY A 1 84 ? 49.979 19.373 13.873 1.00 24.45 83 GLY A CA 1
ATOM 650 C C . GLY A 1 84 ? 50.119 20.828 14.266 1.00 25.42 83 GLY A C 1
ATOM 651 O O . GLY A 1 84 ? 51.275 21.280 14.322 1.00 28.54 83 GLY A O 1
ATOM 652 N N . LEU A 1 85 ? 49.063 21.549 14.606 1.00 25.60 84 LEU A N 1
ATOM 653 C CA . LEU A 1 85 ? 49.164 22.948 14.988 1.00 26.19 84 LEU A CA 1
ATOM 654 C C . LEU A 1 85 ? 49.327 23.162 16.490 1.00 27.60 84 LEU A C 1
ATOM 655 O O . LEU A 1 85 ? 49.431 24.319 16.920 1.00 28.14 84 LEU A O 1
ATOM 660 N N . VAL A 1 86 ? 49.063 22.148 17.300 1.00 28.22 85 VAL A N 1
ATOM 661 C CA . VAL A 1 86 ? 49.047 22.275 18.756 1.00 28.94 85 VAL A CA 1
ATOM 662 C C . VAL A 1 86 ? 49.996 21.271 19.399 1.00 30.10 85 VAL A C 1
ATOM 663 O O . VAL A 1 86 ? 50.105 20.126 18.957 1.00 30.11 85 VAL A O 1
ATOM 667 N N . ALA A 1 87 ? 50.684 21.695 20.473 1.00 29.38 86 ALA A N 1
ATOM 668 C CA . ALA A 1 87 ? 51.579 20.750 21.151 1.00 29.34 86 ALA A CA 1
ATOM 669 C C . ALA A 1 87 ? 50.744 19.700 21.877 1.00 27.63 86 ALA A C 1
ATOM 670 O O . ALA A 1 87 ? 49.693 20.071 22.405 1.00 27.17 86 ALA A O 1
ATOM 680 N N . PRO A 1 89 ? 49.632 17.748 24.945 1.00 28.46 88 PRO A N 1
ATOM 681 C CA . PRO A 1 89 ? 49.780 17.758 26.397 1.00 28.57 88 PRO A CA 1
ATOM 682 C C . PRO A 1 89 ? 50.357 16.410 26.811 1.00 28.58 88 PRO A C 1
ATOM 683 O O . PRO A 1 89 ? 50.161 15.385 26.138 1.00 25.68 88 PRO A O 1
ATOM 687 N N . ASP A 1 90 ? 51.065 16.365 27.947 1.00 28.68 89 ASP A N 1
ATOM 688 C CA . ASP A 1 90 ? 51.647 15.104 28.392 1.00 29.50 89 ASP A CA 1
ATOM 689 C C . ASP A 1 90 ? 50.597 14.017 28.563 1.00 26.88 89 ASP A C 1
ATOM 690 O O . ASP A 1 90 ? 49.501 14.197 29.084 1.00 26.04 89 ASP A O 1
ATOM 695 N N . GLY A 1 91 ? 50.902 12.831 28.041 1.00 25.42 90 GLY A N 1
ATOM 696 C CA . GLY A 1 91 ? 50.065 11.656 28.146 1.00 23.59 90 GLY A CA 1
ATOM 697 C C . GLY A 1 91 ? 48.964 11.556 27.094 1.00 22.99 90 GLY A C 1
ATOM 698 O O . GLY A 1 91 ? 48.316 10.515 26.992 1.00 23.85 90 GLY A O 1
ATOM 699 N N . VAL A 1 92 ? 48.742 12.617 26.329 1.00 20.79 91 VAL A N 1
ATOM 700 C CA . VAL A 1 92 ? 47.677 12.541 25.313 1.00 19.23 91 VAL A CA 1
ATOM 701 C C . VAL A 1 92 ? 48.184 11.775 24.103 1.00 18.59 91 VAL A C 1
ATOM 702 O O . VAL A 1 92 ? 49.337 11.946 23.701 1.00 18.26 91 VAL A O 1
ATOM 706 N N . LEU A 1 93 ? 47.297 10.973 23.503 1.00 17.36 92 LEU A N 1
ATOM 707 C CA . LEU A 1 93 ? 47.692 10.222 22.337 1.00 19.20 92 LEU A CA 1
ATOM 708 C C . LEU A 1 93 ? 46.638 10.360 21.228 1.00 17.63 92 LEU A C 1
ATOM 709 O O . LEU A 1 93 ? 45.466 10.293 21.582 1.00 17.52 92 LEU A O 1
ATOM 714 N N . GLN A 1 94 ? 47.121 10.514 20.010 1.00 16.00 93 GLN A N 1
ATOM 715 C CA . GLN A 1 94 ? 46.192 10.440 18.874 1.00 15.90 93 GLN A CA 1
ATOM 716 C C . GLN A 1 94 ? 46.391 9.038 18.304 1.00 16.75 93 GLN A C 1
ATOM 717 O O . GLN A 1 94 ? 47.522 8.693 17.942 1.00 17.13 93 GLN A O 1
ATOM 723 N N . THR A 1 95 ? 45.329 8.256 18.310 1.00 15.90 94 THR A N 1
ATOM 724 C CA . THR A 1 95 ? 45.412 6.853 17.900 1.00 16.05 94 THR A CA 1
ATOM 725 C C . THR A 1 95 ? 45.011 6.623 16.453 1.00 15.55 94 THR A C 1
ATOM 726 O O . THR A 1 95 ? 44.826 7.552 15.668 1.00 15.64 94 THR A O 1
ATOM 730 N N . ARG A 1 96 ? 44.994 5.363 16.031 1.00 15.62 95 ARG A N 1
ATOM 731 C CA . ARG A 1 96 ? 44.905 5.065 14.595 1.00 15.97 95 ARG A CA 1
ATOM 732 C C . ARG A 1 96 ? 43.506 5.228 14.030 1.00 15.75 95 ARG A C 1
ATOM 733 O O . ARG A 1 96 ? 42.511 4.819 14.628 1.00 17.56 95 ARG A O 1
ATOM 741 N N . THR A 1 97 ? 43.425 5.877 12.867 1.00 15.45 96 THR A N 1
ATOM 742 C CA . THR A 1 97 ? 42.133 6.083 12.223 1.00 15.39 96 THR A CA 1
ATOM 743 C C . THR A 1 97 ? 41.972 5.060 11.104 1.00 15.16 96 THR A C 1
ATOM 744 O O . THR A 1 97 ? 42.912 4.318 10.777 1.00 14.82 96 THR A O 1
ATOM 748 N N . ASP A 1 98 ? 40.785 5.081 10.477 1.00 14.78 97 ASP A N 1
ATOM 749 C CA . ASP A 1 98 ? 40.606 4.158 9.338 1.00 16.17 97 ASP A CA 1
ATOM 750 C C . ASP A 1 98 ? 41.442 4.536 8.133 1.00 17.13 97 ASP A C 1
ATOM 751 O O . ASP A 1 98 ? 41.598 3.721 7.205 1.00 18.17 97 ASP A O 1
ATOM 756 N N . PHE A 1 99 ? 42.091 5.697 8.110 1.00 16.39 98 PHE A N 1
ATOM 757 C CA . PHE A 1 99 ? 42.984 6.117 7.039 1.00 18.05 98 PHE A CA 1
ATOM 758 C C . PHE A 1 99 ? 44.379 5.528 7.225 1.00 17.86 98 PHE A C 1
ATOM 759 O O . PHE A 1 99 ? 45.270 5.786 6.414 1.00 19.32 98 PHE A O 1
ATOM 767 N N . GLY A 1 100 ? 44.559 4.693 8.254 1.00 17.61 99 GLY A N 1
ATOM 768 C CA . GLY A 1 100 ? 45.825 4.012 8.488 1.00 18.48 99 GLY A CA 1
ATOM 769 C C . GLY A 1 100 ? 46.938 4.870 9.047 1.00 20.07 99 GLY A C 1
ATOM 770 O O . GLY A 1 100 ? 48.121 4.604 8.825 1.00 22.16 99 GLY A O 1
ATOM 771 N N . LYS A 1 101 ? 46.560 5.898 9.788 1.00 18.58 100 LYS A N 1
ATOM 772 C CA . LYS A 1 101 ? 47.534 6.812 10.389 1.00 19.25 100 LYS A CA 1
ATOM 773 C C . LYS A 1 101 ? 46.869 7.466 11.603 1.00 17.73 100 LYS A C 1
ATOM 774 O O . LYS A 1 101 ? 45.731 7.153 11.907 1.00 17.13 100 LYS A O 1
ATOM 780 N N . THR A 1 102 ? 47.622 8.332 12.277 1.00 16.57 101 THR A N 1
ATOM 781 C CA . THR A 1 102 ? 47.044 9.013 13.443 1.00 16.23 101 THR A CA 1
ATOM 782 C C . THR A 1 102 ? 46.758 10.463 13.065 1.00 15.58 101 THR A C 1
ATOM 783 O O . THR A 1 102 ? 47.310 10.921 12.077 1.00 17.46 101 THR A O 1
ATOM 787 N N . GLY A 1 103 ? 45.879 11.130 13.809 1.00 15.24 102 GLY A N 1
ATOM 788 C CA . GLY A 1 103 ? 45.594 12.522 13.494 1.00 15.89 102 GLY A CA 1
ATOM 789 C C . GLY A 1 103 ? 44.296 12.641 12.704 1.00 16.18 102 GLY A C 1
ATOM 790 O O . GLY A 1 103 ? 43.725 11.651 12.228 1.00 18.01 102 GLY A O 1
ATOM 791 N N . TYR A 1 104 ? 43.864 13.896 12.546 1.00 14.91 103 TYR A N 1
ATOM 792 C CA . TYR A 1 104 ? 42.616 14.135 11.818 1.00 14.79 103 TYR A CA 1
ATOM 793 C C . TYR A 1 104 ? 42.805 14.139 10.312 1.00 15.45 103 TYR A C 1
ATOM 794 O O . TYR A 1 104 ? 43.730 14.771 9.799 1.00 14.99 103 TYR A O 1
ATOM 803 N N . ASP A 1 105 ? 41.891 13.486 9.597 1.00 13.48 104 ASP A N 1
ATOM 804 C CA . ASP A 1 105 ? 41.759 13.682 8.154 1.00 13.48 104 ASP A CA 1
ATOM 805 C C . ASP A 1 105 ? 40.255 13.852 7.927 1.00 14.39 104 ASP A C 1
ATOM 806 O O . ASP A 1 105 ? 39.435 13.099 8.446 1.00 15.03 104 ASP A O 1
ATOM 811 N N . GLY A 1 106 ? 39.859 14.860 7.153 1.00 13.94 105 GLY A N 1
ATOM 812 C CA . GLY A 1 106 ? 38.472 15.227 6.993 1.00 14.79 105 GLY A CA 1
ATOM 813 C C . GLY A 1 106 ? 37.598 14.413 6.041 1.00 13.91 105 GLY A C 1
ATOM 814 O O . GLY A 1 106 ? 37.972 13.397 5.493 1.00 14.44 105 GLY A O 1
ATOM 815 N N . ALA A 1 107 ? 36.376 14.931 5.891 1.00 15.36 106 ALA A N 1
ATOM 816 C CA . ALA A 1 107 ? 35.366 14.306 5.028 1.00 15.61 106 ALA A CA 1
ATOM 817 C C . ALA A 1 107 ? 35.821 14.241 3.579 1.00 16.18 106 ALA A C 1
ATOM 818 O O . ALA A 1 107 ? 36.388 15.179 3.011 1.00 15.35 106 ALA A O 1
ATOM 820 N N . ALA A 1 108 ? 35.461 13.146 2.903 1.00 15.76 107 ALA A N 1
ATOM 821 C CA . ALA A 1 108 ? 35.717 12.998 1.470 1.00 16.71 107 ALA A CA 1
ATOM 822 C C . ALA A 1 108 ? 34.815 11.879 0.936 1.00 17.15 107 ALA A C 1
ATOM 823 O O . ALA A 1 108 ? 35.315 10.852 0.488 1.00 18.39 107 ALA A O 1
ATOM 825 N N . PRO A 1 109 ? 33.521 12.114 0.991 1.00 17.62 108 PRO A N 1
ATOM 826 C CA . PRO A 1 109 ? 32.550 11.102 0.584 1.00 18.23 108 PRO A CA 1
ATOM 827 C C . PRO A 1 109 ? 32.500 10.900 -0.914 1.00 19.33 108 PRO A C 1
ATOM 828 O O . PRO A 1 109 ? 33.023 11.713 -1.675 1.00 19.28 108 PRO A O 1
ATOM 832 N N . PRO A 1 110 ? 31.866 9.812 -1.334 1.00 21.16 109 PRO A N 1
ATOM 833 C CA . PRO A 1 110 ? 31.670 9.570 -2.764 1.00 22.90 109 PRO A CA 1
ATOM 834 C C . PRO A 1 110 ? 31.039 10.822 -3.352 1.00 25.11 109 PRO A C 1
ATOM 835 O O . PRO A 1 110 ? 30.138 11.408 -2.755 1.00 24.24 109 PRO A O 1
ATOM 839 N N . LYS A 1 111 ? 31.507 11.236 -4.529 1.00 27.70 110 LYS A N 1
ATOM 840 C CA . LYS A 1 111 ? 30.974 12.446 -5.158 1.00 30.92 110 LYS A CA 1
ATOM 841 C C . LYS A 1 111 ? 29.451 12.504 -5.106 1.00 30.18 110 LYS A C 1
ATOM 842 O O . LYS A 1 111 ? 28.760 11.551 -5.472 1.00 29.41 110 LYS A O 1
ATOM 848 N N . GLY A 1 112 ? 28.923 13.616 -4.600 1.00 29.42 111 GLY A N 1
ATOM 849 C CA . GLY A 1 112 ? 27.494 13.829 -4.498 1.00 29.20 111 GLY A CA 1
ATOM 850 C C . GLY A 1 112 ? 26.776 13.244 -3.300 1.00 28.54 111 GLY A C 1
ATOM 851 O O . GLY A 1 112 ? 25.568 13.477 -3.149 1.00 29.46 111 GLY A O 1
ATOM 852 N N . GLU A 1 113 ? 27.434 12.465 -2.456 1.00 25.76 112 GLU A N 1
ATOM 853 C CA . GLU A 1 113 ? 26.785 11.873 -1.290 1.00 24.72 112 GLU A CA 1
ATOM 854 C C . GLU A 1 113 ? 26.900 12.832 -0.102 1.00 23.64 112 GLU A C 1
ATOM 855 O O . GLU A 1 113 ? 27.834 13.628 -0.078 1.00 23.19 112 GLU A O 1
ATOM 861 N N . THR A 1 114 ? 25.912 12.792 0.774 1.00 22.00 113 THR A N 1
ATOM 862 C CA . THR A 1 114 ? 25.930 13.591 1.999 1.00 22.26 113 THR A CA 1
ATOM 863 C C . THR A 1 114 ? 25.938 12.628 3.177 1.00 21.28 113 THR A C 1
ATOM 864 O O . THR A 1 114 ? 25.057 11.768 3.303 1.00 21.85 113 THR A O 1
ATOM 868 N N . HIS A 1 115 ? 26.980 12.676 4.003 1.00 19.08 114 HIS A N 1
ATOM 869 C CA . HIS A 1 115 ? 27.100 11.817 5.174 1.00 18.12 114 HIS A CA 1
ATOM 870 C C . HIS A 1 115 ? 27.109 12.637 6.456 1.00 17.73 114 HIS A C 1
ATOM 871 O O . HIS A 1 115 ? 27.325 13.852 6.384 1.00 18.42 114 HIS A O 1
ATOM 878 N N . ARG A 1 116 ? 26.877 11.989 7.590 1.00 16.46 115 ARG A N 1
ATOM 879 C CA . ARG A 1 116 ? 27.037 12.631 8.883 1.00 17.02 115 ARG A CA 1
ATOM 880 C C . ARG A 1 116 ? 28.486 12.467 9.349 1.00 16.77 115 ARG A C 1
ATOM 881 O O . ARG A 1 116 ? 29.043 11.381 9.217 1.00 17.28 115 ARG A O 1
ATOM 889 N N . TYR A 1 117 ? 29.067 13.539 9.841 1.00 15.86 116 TYR A N 1
ATOM 890 C CA . TYR A 1 117 ? 30.415 13.562 10.409 1.00 16.59 116 TYR A CA 1
ATOM 891 C C . TYR A 1 117 ? 30.191 13.959 11.864 1.00 15.88 116 TYR A C 1
ATOM 892 O O . TYR A 1 117 ? 29.902 15.094 12.199 1.00 17.03 116 TYR A O 1
ATOM 901 N N . ILE A 1 118 ? 30.230 12.923 12.721 1.00 15.05 117 ILE A N 1
ATOM 902 C CA . ILE A 1 118 ? 29.887 13.147 14.126 1.00 15.15 117 ILE A CA 1
ATOM 903 C C . ILE A 1 118 ? 31.127 13.343 14.986 1.00 15.11 117 ILE A C 1
ATOM 904 O O . ILE A 1 118 ? 31.982 12.453 15.007 1.00 15.71 117 ILE A O 1
ATOM 909 N N . PHE A 1 119 ? 31.205 14.473 15.648 1.00 14.25 118 PHE A N 1
ATOM 910 C CA . PHE A 1 119 ? 32.304 14.800 16.553 1.00 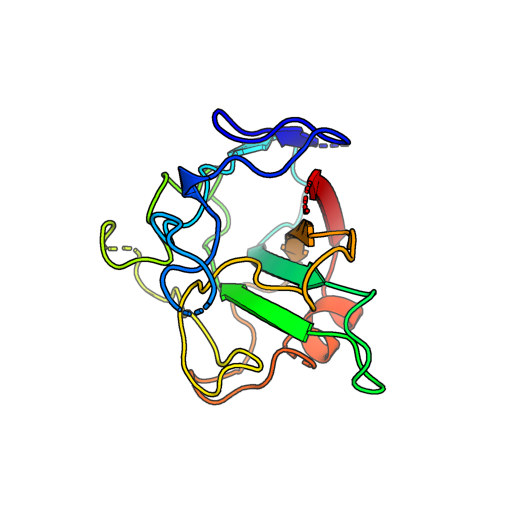15.08 118 PHE A CA 1
ATOM 911 C C . PHE A 1 119 ? 31.772 14.553 17.957 1.00 15.89 118 PHE A C 1
ATOM 912 O O . PHE A 1 119 ? 30.765 15.135 18.383 1.00 16.46 118 PHE A O 1
ATOM 920 N N . THR A 1 120 ? 32.436 13.669 18.703 1.00 14.68 119 THR A N 1
ATOM 921 C CA . THR A 1 120 ? 31.964 13.338 20.048 1.00 15.46 119 THR A CA 1
ATOM 922 C C . THR A 1 120 ? 33.055 13.477 21.091 1.00 15.51 119 THR A C 1
ATOM 923 O O . THR A 1 120 ? 34.231 13.200 20.812 1.00 15.08 119 THR A O 1
ATOM 927 N N . VAL A 1 121 ? 32.663 13.931 22.273 1.00 15.30 120 VAL A N 1
ATOM 928 C CA . VAL A 1 121 ? 33.577 13.976 23.414 1.00 15.81 120 VAL A CA 1
ATOM 929 C C . VAL A 1 121 ? 32.944 13.048 24.465 1.00 16.38 120 VAL A C 1
ATOM 930 O O . VAL A 1 121 ? 31.740 13.114 24.727 1.00 16.45 120 VAL A O 1
ATOM 934 N N . HIS A 1 122 ? 33.763 12.153 24.991 1.00 16.19 121 HIS A N 1
ATOM 935 C CA . HIS A 1 122 ? 33.328 11.232 26.040 1.00 16.00 121 HIS A CA 1
ATOM 936 C C . HIS A 1 122 ? 34.094 11.535 27.325 1.00 16.82 121 HIS A C 1
ATOM 937 O O . HIS A 1 122 ? 35.317 11.666 27.290 1.00 16.62 121 HIS A O 1
ATOM 944 N N . ALA A 1 123 ? 33.391 11.625 28.470 1.00 16.70 122 ALA A N 1
ATOM 945 C CA . ALA A 1 123 ? 34.066 11.768 29.749 1.00 16.85 122 ALA A CA 1
ATOM 946 C C . ALA A 1 123 ? 34.207 10.349 30.351 1.00 17.57 122 ALA A C 1
ATOM 947 O O . ALA A 1 123 ? 33.177 9.680 30.449 1.00 18.96 122 ALA A O 1
ATOM 949 N N . LEU A 1 124 ? 35.402 9.914 30.654 1.00 17.91 123 LEU A N 1
ATOM 950 C CA . LEU A 1 124 ? 35.650 8.574 31.164 1.00 19.06 123 LEU A CA 1
ATOM 951 C C . LEU A 1 124 ? 35.921 8.580 32.673 1.00 20.58 123 LEU A C 1
ATOM 952 O O . LEU A 1 124 ? 36.471 9.549 33.207 1.00 19.72 123 LEU A O 1
ATOM 957 N N . ASP A 1 125 ? 35.735 7.403 33.272 1.00 21.70 124 ASP A N 1
ATOM 958 C CA . ASP A 1 125 ? 35.937 7.269 34.720 1.00 22.88 124 ASP A CA 1
ATOM 959 C C . ASP A 1 125 ? 37.321 6.747 35.073 1.00 24.05 124 ASP A C 1
ATOM 960 O O . ASP A 1 125 ? 37.610 6.362 36.221 1.00 23.99 124 ASP A O 1
ATOM 965 N N . ILE A 1 126 ? 38.205 6.706 34.091 1.00 23.52 125 ILE A N 1
ATOM 966 C CA . ILE A 1 126 ? 39.571 6.244 34.262 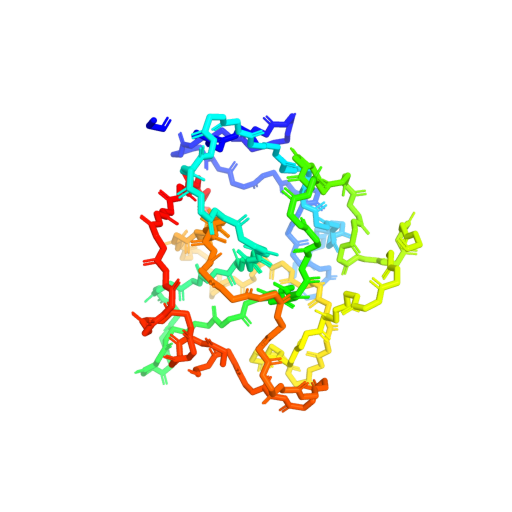1.00 24.90 125 ILE A CA 1
ATOM 967 C C . ILE A 1 126 ? 40.548 7.226 33.654 1.00 25.56 125 ILE A C 1
ATOM 968 O O . ILE A 1 126 ? 40.254 7.914 32.656 1.00 24.58 125 ILE A O 1
ATOM 973 N N . GLU A 1 127 ? 41.696 7.404 34.292 1.00 25.62 126 GLU A N 1
ATOM 974 C CA . GLU A 1 127 ? 42.674 8.402 33.904 1.00 27.07 126 GLU A CA 1
ATOM 975 C C . GLU A 1 127 ? 43.319 8.123 32.556 1.00 26.55 126 GLU A C 1
ATOM 976 O O . GLU A 1 127 ? 43.691 9.025 31.801 1.00 25.28 126 GLU A O 1
ATOM 982 N N . ARG A 1 128 ? 43.592 6.854 32.283 1.00 26.64 127 ARG A N 1
ATOM 983 C CA . ARG A 1 128 ? 44.269 6.463 31.049 1.00 28.29 127 ARG A CA 1
ATOM 984 C C . ARG A 1 128 ? 43.649 5.163 30.532 1.00 27.11 127 ARG A C 1
ATOM 985 O O . ARG A 1 128 ? 43.518 4.226 31.322 1.00 26.21 127 ARG A O 1
ATOM 993 N N . ILE A 1 129 ? 43.397 5.080 29.229 1.00 23.86 128 ILE A N 1
ATOM 994 C CA . ILE A 1 129 ? 42.996 3.794 28.665 1.00 23.87 128 ILE A CA 1
ATOM 995 C C . ILE A 1 129 ? 44.294 3.158 28.163 1.00 24.12 128 ILE A C 1
ATOM 996 O O . ILE A 1 129 ? 45.197 3.861 27.726 1.00 23.77 128 ILE A O 1
ATOM 1001 N N . ASP A 1 130 ? 44.388 1.847 28.293 1.00 26.09 129 ASP A N 1
ATOM 1002 C CA . ASP A 1 130 ? 45.612 1.127 27.973 1.00 29.05 129 ASP A CA 1
ATOM 1003 C C . ASP A 1 130 ? 45.815 0.826 26.496 1.00 27.59 129 ASP A C 1
ATOM 1004 O O . ASP A 1 130 ? 45.438 -0.247 26.010 1.00 28.35 129 ASP A O 1
ATOM 1009 N N . VAL A 1 131 ? 46.097 1.882 25.723 1.00 24.71 130 VAL A N 1
ATOM 1010 C CA . VAL A 1 131 ? 46.267 1.720 24.276 1.00 23.71 130 VAL A CA 1
ATOM 1011 C C . VAL A 1 131 ? 47.527 2.440 23.823 1.00 23.30 130 VAL A C 1
ATOM 1012 O O . VAL A 1 131 ? 48.003 3.352 24.506 1.00 23.30 130 VAL A O 1
ATOM 1016 N N . ASP A 1 132 ? 48.052 2.075 22.656 1.00 22.72 131 ASP A N 1
ATOM 1017 C CA . ASP A 1 132 ? 49.173 2.812 22.075 1.00 22.54 131 ASP A CA 1
ATOM 10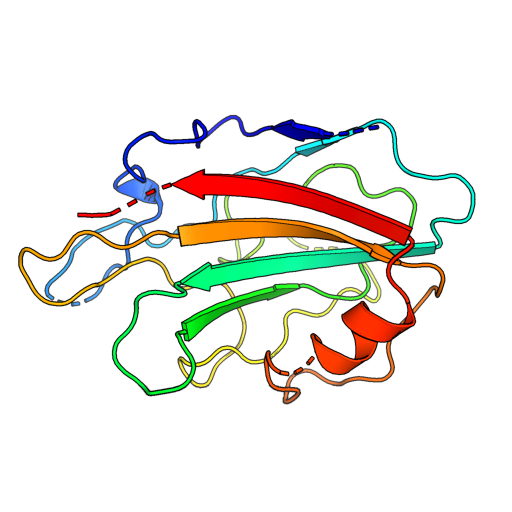18 C C . ASP A 1 132 ? 48.669 3.465 20.785 1.00 20.19 131 ASP A C 1
ATOM 1019 O O . ASP A 1 132 ? 47.501 3.237 20.454 1.00 19.61 131 ASP A O 1
ATOM 1024 N N . GLU A 1 133 ? 49.532 4.119 20.027 1.00 19.86 132 GLU A N 1
ATOM 1025 C CA . GLU A 1 133 ? 49.077 4.791 18.813 1.00 21.34 132 GLU A CA 1
ATOM 1026 C C . GLU A 1 133 ? 48.580 3.845 17.728 1.00 19.12 132 GLU A C 1
ATOM 1027 O O . GLU A 1 133 ? 47.954 4.373 16.793 1.00 18.12 132 GLU A O 1
ATOM 1033 N N . GLY A 1 134 ? 48.839 2.546 17.800 1.00 17.97 133 GLY A N 1
ATOM 1034 C CA . GLY A 1 134 ? 48.326 1.642 16.757 1.00 17.19 133 GLY A CA 1
ATOM 1035 C C . GLY A 1 134 ? 46.904 1.168 17.020 1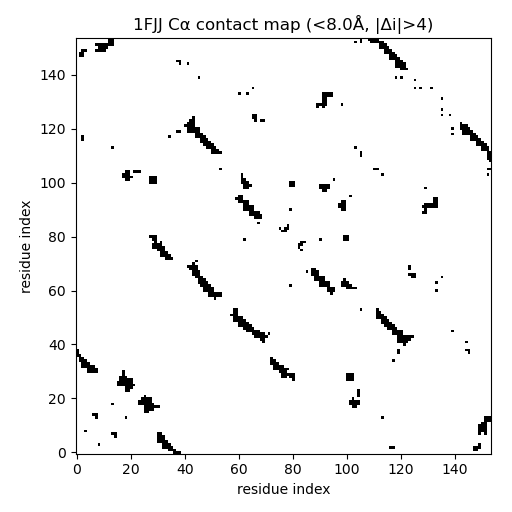.00 17.28 133 GLY A C 1
ATOM 1036 O O . GLY A 1 134 ? 46.380 0.397 16.206 1.00 18.15 133 GLY A O 1
ATOM 1037 N N . ALA A 1 135 ? 46.287 1.530 18.135 1.00 17.07 134 ALA A N 1
ATOM 1038 C CA . ALA A 1 135 ? 44.949 1.084 18.471 1.00 16.00 134 ALA A CA 1
ATOM 1039 C C . ALA A 1 135 ? 43.922 1.608 17.466 1.00 16.69 134 ALA A C 1
ATOM 1040 O O . ALA A 1 135 ? 43.887 2.811 17.226 1.00 16.72 134 ALA A O 1
ATOM 1042 N N . SER A 1 136 ? 43.053 0.705 17.018 1.00 15.61 135 SER A N 1
ATOM 1043 C CA . SER A 1 136 ? 41.989 1.093 16.110 1.00 16.13 135 SER A CA 1
ATOM 1044 C C . SER A 1 136 ? 40.888 1.889 16.814 1.00 14.65 135 SER A C 1
ATOM 1045 O O . SER A 1 136 ? 40.785 1.864 18.040 1.00 15.84 135 SER A O 1
ATOM 1048 N N . GLY A 1 137 ? 40.043 2.531 15.987 1.00 14.38 136 GLY A N 1
ATOM 1049 C CA . GLY A 1 137 ? 38.922 3.298 16.583 1.00 14.64 136 GLY A CA 1
ATOM 1050 C C . GLY A 1 137 ? 38.020 2.315 17.335 1.00 13.57 136 GLY A C 1
ATOM 1051 O O . GLY A 1 137 ? 37.491 2.710 18.381 1.00 14.74 136 GLY A O 1
ATOM 1052 N N . ALA A 1 138 ? 37.833 1.074 16.840 1.00 13.83 137 ALA A N 1
ATOM 1053 C CA . ALA A 1 138 ? 36.984 0.137 17.570 1.00 13.90 137 ALA A CA 1
ATOM 1054 C C . ALA A 1 138 ? 37.597 -0.242 18.917 1.00 15.18 137 ALA A C 1
ATOM 1055 O O . ALA A 1 138 ? 36.871 -0.404 19.902 1.00 14.69 137 ALA A O 1
ATOM 1065 N N . VAL A 1 140 ? 39.595 1.628 20.745 1.00 15.43 139 VAL A N 1
ATOM 1066 C CA . VAL A 1 140 ? 39.301 2.741 21.667 1.00 15.37 139 VAL A CA 1
ATOM 1067 C C . VAL A 1 140 ? 37.839 2.708 22.081 1.00 15.91 139 VAL A C 1
ATOM 1068 O O . VAL A 1 140 ? 37.512 2.924 23.257 1.00 16.88 139 VAL A O 1
ATOM 1072 N N . GLY A 1 141 ? 36.915 2.493 21.150 1.00 14.98 140 GLY A N 1
ATOM 1073 C CA . GLY A 1 141 ? 35.477 2.450 21.367 1.00 16.10 140 GLY A CA 1
ATOM 1074 C C . GLY A 1 141 ? 35.070 1.404 22.401 1.00 17.92 140 GLY A C 1
ATOM 1075 O O . GLY A 1 141 ? 34.146 1.572 23.200 1.00 18.67 140 GLY A O 1
ATOM 1076 N N . PHE A 1 142 ? 35.757 0.268 22.360 1.00 17.25 141 PHE A N 1
ATOM 1077 C CA . PHE A 1 142 ? 35.556 -0.809 23.345 1.00 18.71 141 PHE A CA 1
ATOM 1078 C C . PHE A 1 142 ? 35.853 -0.281 24.748 1.00 18.80 141 PHE A C 1
ATOM 1079 O O . PHE A 1 142 ? 35.054 -0.494 25.670 1.00 19.42 141 PHE A O 1
ATOM 1087 N N . ASN A 1 143 ? 36.967 0.424 24.888 1.00 18.45 142 ASN A N 1
ATOM 1088 C CA . ASN A 1 143 ? 37.350 1.008 26.180 1.00 19.19 142 ASN A CA 1
ATOM 1089 C C . ASN A 1 143 ? 36.367 2.091 26.559 1.00 20.08 142 ASN A C 1
ATOM 1090 O O . ASN A 1 143 ? 35.884 2.152 27.698 1.00 20.37 142 ASN A O 1
ATOM 1095 N N . VAL A 1 144 ? 35.981 2.957 25.612 1.00 18.61 143 VAL A N 1
ATOM 1096 C CA . VAL A 1 144 ? 34.999 3.998 25.917 1.00 19.96 143 VAL A CA 1
ATOM 1097 C C . VAL A 1 144 ? 33.690 3.414 26.431 1.00 20.96 143 VAL A C 1
ATOM 1098 O O . VAL A 1 144 ? 33.086 3.881 27.417 1.00 21.10 143 VAL A O 1
ATOM 1102 N N . HIS A 1 145 ? 33.199 2.353 25.799 1.00 20.26 144 HIS A N 1
ATOM 1103 C CA . HIS A 1 145 ? 31.943 1.736 26.196 1.00 22.19 144 HIS A CA 1
ATOM 1104 C C . HIS A 1 145 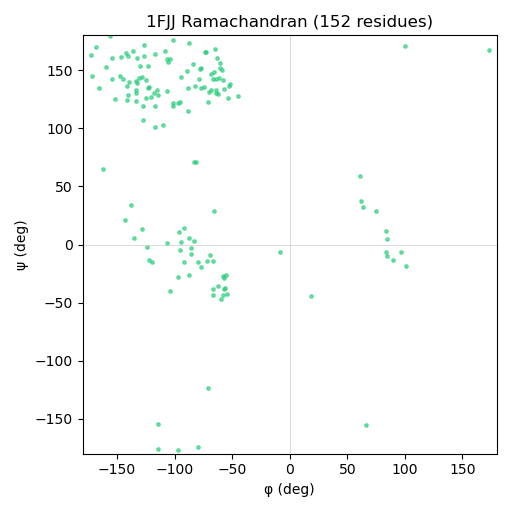? 31.910 1.343 27.668 1.00 22.88 144 HIS A C 1
ATOM 1105 O O . HIS A 1 145 ? 30.878 1.555 28.326 1.00 23.71 144 HIS A O 1
ATOM 1112 N N . PHE A 1 146 ? 32.988 0.773 28.172 1.00 22.79 145 PHE A N 1
ATOM 1113 C CA . PHE A 1 146 ? 33.013 0.341 29.574 1.00 25.22 145 PHE A CA 1
ATOM 1114 C C . PHE A 1 146 ? 33.412 1.414 30.555 1.00 25.08 145 PHE A C 1
ATOM 1115 O O . PHE A 1 146 ? 33.277 1.194 31.778 1.00 26.17 145 PHE A O 1
ATOM 1123 N N . HIS A 1 147 ? 33.865 2.585 30.092 1.00 23.40 146 HIS A N 1
ATOM 1124 C CA . HIS A 1 147 ? 34.346 3.594 31.028 1.00 23.14 146 HIS A CA 1
ATOM 1125 C C . HIS A 1 147 ? 33.651 4.941 30.899 1.00 23.07 146 HIS A C 1
ATOM 1126 O O . HIS A 1 147 ? 33.966 5.829 31.695 1.00 22.10 146 HIS A O 1
ATOM 1133 N N . SER A 1 148 ? 32.744 5.077 29.947 1.00 22.45 147 SER A N 1
ATOM 1134 C CA . SER A 1 148 ? 32.079 6.360 29.735 1.00 22.56 147 SER A CA 1
ATOM 1135 C C . SER A 1 148 ? 31.105 6.752 30.843 1.00 23.54 147 SER A C 1
ATOM 1136 O O . SER A 1 148 ? 30.193 5.981 31.152 1.00 25.13 147 SER A O 1
ATOM 1139 N N . LEU A 1 149 ? 31.214 7.985 31.323 1.00 22.08 148 LEU A N 1
ATOM 1140 C CA . LEU A 1 149 ? 30.254 8.570 32.241 1.00 22.14 148 LEU A CA 1
ATOM 1141 C C . LEU A 1 149 ? 29.227 9.424 31.517 1.00 22.18 148 LEU A C 1
ATOM 1142 O O . LEU A 1 149 ? 28.110 9.611 31.997 1.00 23.71 148 LEU A O 1
ATOM 1147 N N . ALA A 1 150 ? 29.603 9.994 30.370 1.00 20.46 149 ALA A N 1
ATOM 1148 C CA . ALA A 1 15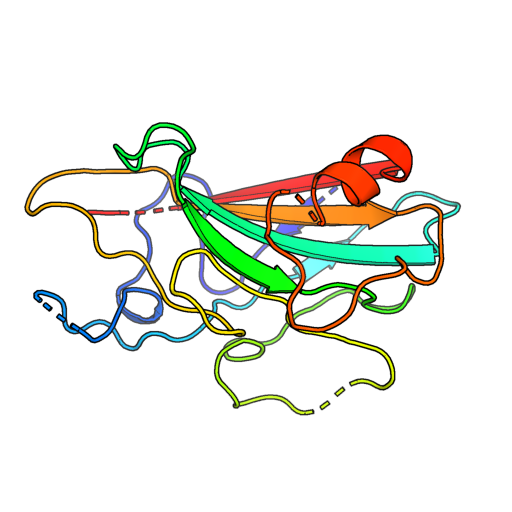0 ? 28.716 10.830 29.591 1.00 19.13 149 ALA A CA 1
ATOM 1149 C C . ALA A 1 150 ? 29.379 11.177 28.243 1.00 19.03 149 ALA A C 1
ATOM 1150 O O . ALA A 1 150 ? 30.589 11.031 28.129 1.00 19.14 149 ALA A O 1
ATOM 1152 N N . SER A 1 151 ? 28.560 11.624 27.314 1.00 19.31 150 SER A N 1
ATOM 1153 C CA . SER A 1 151 ? 29.117 12.038 26.019 1.00 19.70 150 SER A CA 1
ATOM 1154 C C . SER A 1 151 ? 28.284 13.191 25.494 1.00 19.55 150 SER A C 1
ATOM 1155 O O . SER A 1 151 ? 27.148 13.418 25.922 1.00 20.84 150 SER A O 1
ATOM 1158 N N . ALA A 1 152 ? 28.851 13.934 24.544 1.00 19.50 151 ALA A N 1
ATOM 1159 C CA . ALA A 1 152 ? 28.160 15.049 23.905 1.00 19.04 151 ALA A CA 1
ATOM 1160 C C . ALA A 1 152 ? 28.675 15.096 22.459 1.00 19.22 151 ALA A C 1
ATOM 1161 O O . ALA A 1 152 ? 29.850 14.788 22.268 1.00 18.62 151 ALA A O 1
ATOM 1163 N N . SER A 1 153 ? 27.811 15.451 21.518 1.00 18.54 152 SER A N 1
ATOM 1164 C CA . SER A 1 153 ? 28.316 15.473 20.140 1.00 18.47 152 SER A CA 1
ATOM 1165 C C . SER A 1 153 ? 27.753 16.626 19.319 1.00 18.77 152 SER A C 1
ATOM 1166 O O . SER A 1 153 ? 26.797 17.305 19.689 1.00 18.56 152 SER A O 1
ATOM 1169 N N . ILE A 1 154 ? 28.410 16.851 18.207 1.00 16.41 153 ILE A N 1
ATOM 1170 C CA . ILE A 1 154 ? 28.025 17.832 17.187 1.00 18.35 153 ILE A CA 1
ATOM 1171 C C . ILE A 1 154 ? 28.147 17.082 15.861 1.00 18.26 153 ILE A C 1
ATOM 1172 O O . ILE A 1 154 ? 29.182 16.476 15.595 1.00 18.44 153 ILE A O 1
ATOM 1177 N N . THR A 1 155 ? 27.106 17.143 15.025 1.00 18.50 154 THR A N 1
ATOM 1178 C CA . THR A 1 155 ? 27.161 16.450 13.741 1.00 18.57 154 THR A CA 1
ATOM 1179 C C . THR A 1 155 ? 27.148 17.466 12.603 1.00 20.43 154 THR A C 1
ATOM 1180 O O . THR A 1 155 ? 26.287 18.358 12.595 1.00 20.82 154 THR A O 1
ATOM 1184 N N . ALA A 1 156 ? 28.111 17.318 11.705 1.00 18.58 155 ALA A N 1
ATOM 1185 C CA . ALA A 1 156 ? 28.193 18.223 10.564 1.00 18.97 155 ALA A CA 1
ATOM 1186 C C . ALA A 1 156 ? 27.928 17.380 9.320 1.00 19.87 155 ALA A C 1
ATOM 1187 O O . ALA A 1 156 ? 28.335 16.220 9.236 1.00 19.03 155 ALA A O 1
ATOM 1197 N N . PHE A 1 158 ? 28.232 16.514 5.284 1.00 18.43 157 PHE A N 1
ATOM 1198 C CA . PHE A 1 158 ? 29.127 16.829 4.179 1.00 19.58 157 PHE A CA 1
ATOM 1199 C C . PHE A 1 158 ? 28.660 15.986 3.004 1.00 20.65 157 PHE A C 1
ATOM 1200 O O . PHE A 1 158 ? 28.847 14.764 3.251 1.00 19.11 157 PHE A O 1
ATOM 1208 N N . SER A 1 159 ? 28.948 16.019 1.714 1.00 21.61 158 SER A N 1
ATOM 1209 C CA . SER A 1 159 ? 28.636 17.187 0.951 1.00 23.64 158 SER A CA 1
ATOM 1210 C C . SER A 1 159 ? 27.331 17.907 1.239 1.00 24.22 158 SER A C 1
ATOM 1211 O O . SER A 1 159 ? 26.360 17.444 1.832 1.00 24.28 158 SER A O 1
#

Foldseek 3Di:
DAKDFPQAAFPEARDLCCAACDVHRRVNKATKMFADDDDDLFAFKKKWKWWCPAPDVRGWTFWIKTLHGPPDGIQHIRNQPPPDDDPPIEFAATPVGAGGGGHDDHDPPDDIKTKIKMFGFNDRGDPDHRHDYPVVVVVSVVTTPDMYIGIHHD

CATH classification: 3.90.280.10